Protein AF-A0A6A0IN60-F1 (afdb_monomer_lite)

Sequence (63 aa):
MGKGPTVADRVVALDLFSTLAISVVAAVAIAARNAVYLDVAIVLALLSFLGTVAFAGYLERSR

Structure (mmCIF, N/CA/C/O backbone):
data_AF-A0A6A0IN60-F1
#
_entry.id   AF-A0A6A0IN60-F1
#
loop_
_atom_site.group_PDB
_atom_site.id
_atom_site.type_symbol
_atom_site.label_atom_id
_atom_site.label_alt_id
_atom_site.label_comp_id
_atom_site.label_asym_id
_atom_site.label_entity_id
_atom_site.label_seq_id
_atom_site.pdbx_PDB_ins_code
_atom_site.Cartn_x
_atom_site.Cartn_y
_atom_site.Cartn_z
_atom_site.occupancy
_atom_site.B_iso_or_equiv
_atom_site.auth_seq_id
_atom_site.auth_comp_id
_atom_site.auth_asym_id
_atom_site.auth_atom_id
_atom_site.pdbx_PDB_model_num
ATOM 1 N N . MET A 1 1 ? -4.983 -11.789 -17.303 1.00 50.09 1 MET A N 1
ATOM 2 C CA . MET A 1 1 ? -4.087 -10.609 -17.302 1.00 50.09 1 MET A CA 1
ATOM 3 C C . MET A 1 1 ? -4.879 -9.417 -17.826 1.00 50.09 1 MET A C 1
ATOM 5 O O . MET A 1 1 ? -5.554 -9.575 -18.834 1.00 50.09 1 MET A O 1
ATOM 9 N N . GLY A 1 2 ? -4.915 -8.293 -17.100 1.00 62.19 2 GLY A N 1
ATOM 10 C CA . GLY A 1 2 ? -5.729 -7.120 -17.459 1.00 62.19 2 GLY A CA 1
ATOM 11 C C . GLY A 1 2 ? -5.388 -6.561 -18.845 1.00 62.19 2 GLY A C 1
ATOM 12 O O . GLY A 1 2 ? -4.265 -6.725 -19.313 1.00 62.19 2 GLY A O 1
ATOM 13 N N . LYS A 1 3 ? -6.355 -5.904 -19.495 1.00 76.38 3 LYS A N 1
ATOM 14 C CA . LYS A 1 3 ? -6.297 -5.393 -20.882 1.00 76.38 3 LYS A CA 1
ATOM 15 C C . LYS A 1 3 ? -5.274 -4.258 -21.127 1.00 76.38 3 LYS A C 1
ATOM 17 O O . LYS A 1 3 ? -5.396 -3.553 -22.118 1.00 76.38 3 LYS A O 1
ATOM 22 N N . GLY A 1 4 ? -4.295 -4.059 -20.243 1.00 77.19 4 GLY A N 1
ATOM 23 C CA . GLY A 1 4 ? -3.255 -3.036 -20.383 1.00 77.19 4 GLY A CA 1
ATOM 24 C C . GLY A 1 4 ? -2.267 -3.398 -21.502 1.00 77.19 4 GLY A C 1
ATOM 25 O O . GLY A 1 4 ? -1.578 -4.417 -21.352 1.00 77.19 4 GLY A O 1
ATOM 26 N N . PRO A 1 5 ? -2.186 -2.612 -22.596 1.00 85.81 5 PRO A N 1
ATOM 27 C CA . PRO A 1 5 ? -1.301 -2.890 -23.730 1.00 85.81 5 PRO A CA 1
ATOM 28 C C . PRO A 1 5 ? 0.180 -2.891 -23.342 1.00 85.81 5 PRO A C 1
ATOM 30 O O . PRO A 1 5 ? 0.940 -3.743 -23.805 1.00 85.81 5 PRO A O 1
ATOM 33 N N . THR A 1 6 ? 0.592 -1.977 -22.460 1.00 87.62 6 THR A N 1
ATOM 34 C CA . THR A 1 6 ? 1.993 -1.824 -22.054 1.00 87.62 6 THR A CA 1
ATOM 35 C C . THR A 1 6 ? 2.255 -2.354 -20.643 1.00 87.62 6 THR A C 1
ATOM 37 O O . THR A 1 6 ? 1.343 -2.577 -19.842 1.00 87.62 6 THR A O 1
ATOM 40 N N . VAL A 1 7 ? 3.533 -2.582 -20.318 1.00 84.06 7 VAL A N 1
ATOM 41 C CA . VAL A 1 7 ? 3.941 -2.916 -18.942 1.00 84.06 7 VAL A CA 1
ATOM 42 C C . VAL A 1 7 ? 3.641 -1.742 -18.000 1.00 84.06 7 VAL A C 1
ATOM 44 O O . VAL A 1 7 ? 3.180 -1.972 -16.887 1.00 84.06 7 VAL A O 1
ATOM 47 N N . ALA A 1 8 ? 3.819 -0.503 -18.470 1.00 84.75 8 ALA A N 1
ATOM 48 C CA . ALA A 1 8 ? 3.519 0.705 -17.706 1.00 84.75 8 ALA A CA 1
ATOM 49 C C . ALA A 1 8 ? 2.034 0.785 -17.310 1.00 84.75 8 ALA A C 1
ATOM 51 O O . ALA A 1 8 ? 1.739 1.014 -16.140 1.00 84.75 8 ALA A O 1
ATOM 52 N N . ASP A 1 9 ? 1.106 0.486 -18.228 1.00 87.38 9 ASP A N 1
ATOM 53 C CA . ASP A 1 9 ? -0.339 0.493 -17.933 1.00 87.38 9 ASP A CA 1
ATOM 54 C C . ASP A 1 9 ? -0.702 -0.469 -16.798 1.00 87.38 9 ASP A C 1
ATOM 56 O O . ASP A 1 9 ? -1.543 -0.176 -15.949 1.00 87.38 9 ASP A O 1
ATOM 60 N N . ARG A 1 10 ? -0.049 -1.637 -16.763 1.00 87.06 10 ARG A N 1
ATOM 61 C CA . ARG A 1 10 ? -0.276 -2.642 -15.717 1.00 87.06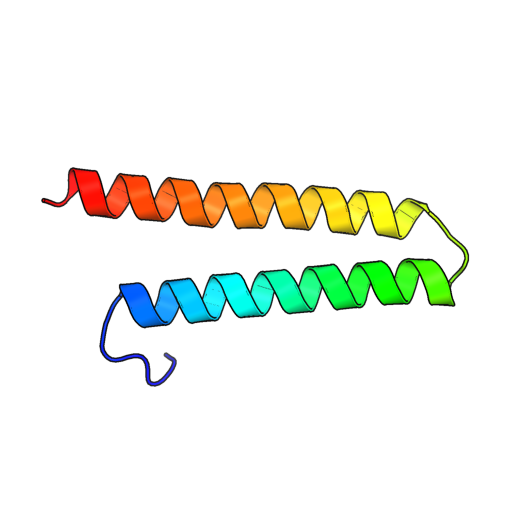 10 ARG A CA 1
ATOM 62 C C . ARG A 1 10 ? 0.233 -2.180 -14.358 1.00 87.06 10 ARG A C 1
ATOM 64 O O . ARG A 1 10 ? -0.387 -2.507 -13.351 1.00 87.06 10 ARG A O 1
ATOM 71 N N . VAL A 1 11 ? 1.324 -1.422 -14.329 1.00 87.44 11 VAL A N 1
ATOM 72 C CA . VAL A 1 11 ? 1.872 -0.881 -13.081 1.00 87.44 11 VAL A CA 1
ATOM 73 C C . VAL A 1 11 ? 1.043 0.276 -12.562 1.00 87.44 11 VAL A C 1
ATOM 75 O O . VAL A 1 11 ? 0.734 0.287 -11.378 1.00 87.44 11 VAL A O 1
ATOM 78 N N . VAL A 1 12 ? 0.587 1.176 -13.432 1.00 88.69 12 VAL A N 1
ATOM 79 C CA . VAL A 1 12 ? -0.350 2.237 -13.030 1.00 88.69 12 VAL A CA 1
ATOM 80 C C . VAL A 1 12 ? -1.649 1.633 -12.487 1.00 88.69 12 VAL A C 1
ATOM 82 O O . VAL A 1 12 ? -2.154 2.073 -11.458 1.00 88.69 12 VAL A O 1
ATOM 85 N N . ALA A 1 13 ? -2.173 0.579 -13.123 1.00 90.56 13 ALA A N 1
ATOM 86 C CA . ALA A 1 13 ? -3.348 -0.128 -12.617 1.00 90.56 13 ALA A CA 1
ATOM 87 C C . ALA A 1 13 ? -3.103 -0.789 -11.247 1.00 90.56 13 ALA A C 1
ATOM 89 O O . ALA A 1 13 ? -3.991 -0.773 -10.395 1.00 90.56 13 ALA A O 1
ATOM 90 N N . LEU A 1 14 ? -1.913 -1.361 -11.029 1.00 89.69 14 LEU A N 1
ATOM 91 C CA . LEU A 1 14 ? -1.532 -1.949 -9.744 1.00 89.69 14 LEU A CA 1
ATOM 92 C C . LEU A 1 14 ? -1.404 -0.881 -8.649 1.00 89.69 14 LEU A C 1
ATOM 94 O O . LEU A 1 14 ? -1.919 -1.079 -7.554 1.00 89.69 14 LEU A O 1
ATOM 98 N N . ASP A 1 15 ? -0.775 0.253 -8.952 1.00 91.56 15 ASP A N 1
ATOM 99 C CA . ASP A 1 15 ? -0.597 1.371 -8.020 1.00 91.56 15 ASP A CA 1
ATOM 100 C C . ASP A 1 15 ? -1.944 1.993 -7.608 1.00 91.56 15 ASP A C 1
ATOM 102 O O . ASP A 1 15 ? -2.215 2.206 -6.421 1.00 91.56 15 ASP A O 1
ATOM 106 N N . LEU A 1 16 ? -2.857 2.162 -8.572 1.00 92.81 16 LEU A N 1
ATOM 107 C CA . LEU A 1 16 ? -4.236 2.579 -8.304 1.00 92.81 16 LEU A CA 1
ATOM 108 C C . LEU A 1 16 ? -4.981 1.573 -7.421 1.00 92.81 16 LEU A C 1
ATOM 110 O O . LEU A 1 16 ? -5.671 1.971 -6.482 1.00 92.81 16 LEU A O 1
ATOM 114 N N . PHE A 1 17 ? -4.847 0.273 -7.695 1.00 94.94 17 PHE A N 1
ATOM 115 C CA . PHE A 1 17 ? -5.481 -0.764 -6.884 1.00 94.94 17 PHE A CA 1
ATOM 116 C C . PHE A 1 17 ? -4.968 -0.749 -5.440 1.00 94.94 17 PHE A C 1
ATOM 118 O O . PHE A 1 17 ? -5.770 -0.777 -4.503 1.00 94.94 17 PHE A O 1
ATOM 125 N N . SER A 1 18 ? -3.653 -0.642 -5.250 1.00 94.75 18 SER A N 1
ATOM 126 C CA . SER A 1 18 ? -3.051 -0.516 -3.923 1.00 94.75 18 SER A CA 1
ATOM 127 C C . SER A 1 18 ? -3.547 0.733 -3.195 1.00 94.75 18 SER A C 1
ATOM 129 O O . SER A 1 18 ? -3.940 0.647 -2.032 1.00 94.75 18 SER A O 1
ATOM 131 N N . THR A 1 19 ? -3.618 1.876 -3.882 1.00 95.94 19 THR A N 1
ATOM 132 C CA . THR A 1 19 ? -4.135 3.134 -3.317 1.00 95.94 19 THR A CA 1
ATOM 133 C C . THR A 1 19 ? -5.590 3.004 -2.860 1.00 95.94 19 THR A C 1
ATOM 135 O O . THR A 1 19 ? -5.951 3.472 -1.774 1.00 95.94 19 THR A O 1
ATOM 138 N N . LEU A 1 20 ? -6.433 2.321 -3.640 1.00 97.81 20 LEU A N 1
ATOM 139 C CA . LEU A 1 20 ? -7.810 2.020 -3.244 1.00 97.81 20 LEU A CA 1
ATOM 140 C C . LEU A 1 20 ? -7.859 1.096 -2.024 1.00 97.81 20 LEU A C 1
ATOM 142 O O . LEU A 1 20 ? -8.607 1.374 -1.089 1.00 97.81 20 LEU A O 1
ATOM 146 N N . ALA A 1 21 ? -7.044 0.039 -1.994 1.00 97.44 21 ALA A N 1
ATOM 147 C CA . ALA A 1 21 ? -6.967 -0.862 -0.846 1.00 97.44 21 ALA A CA 1
ATOM 148 C C . ALA A 1 21 ? -6.561 -0.118 0.439 1.00 97.44 21 ALA A C 1
ATOM 150 O O . ALA A 1 21 ? -7.223 -0.264 1.466 1.00 97.44 21 ALA A O 1
ATOM 151 N N . ILE A 1 22 ? -5.541 0.743 0.373 1.00 98.06 22 ILE A N 1
ATOM 152 C CA . ILE A 1 22 ? -5.101 1.585 1.498 1.00 98.06 22 ILE A CA 1
ATOM 153 C C . ILE A 1 22 ? -6.238 2.505 1.960 1.00 98.06 22 ILE A C 1
ATOM 155 O O . ILE A 1 22 ? -6.508 2.603 3.157 1.00 98.06 22 ILE A O 1
ATOM 159 N N . SER A 1 23 ? -6.944 3.136 1.018 1.00 97.75 23 SER A N 1
A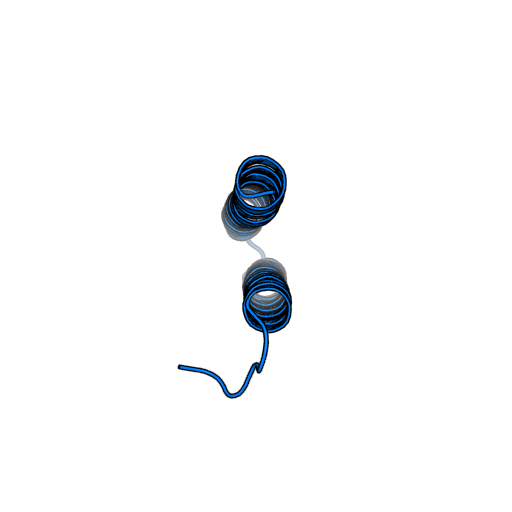TOM 160 C CA . SER A 1 23 ? -8.066 4.035 1.317 1.00 97.75 23 SER A CA 1
ATOM 161 C C . SER A 1 23 ? -9.225 3.306 2.001 1.00 97.75 23 SER A C 1
ATOM 163 O O . SER A 1 23 ? -9.819 3.834 2.940 1.00 97.75 23 SER A O 1
ATOM 165 N N . VAL A 1 24 ? -9.524 2.072 1.579 1.00 98.38 24 VAL A N 1
ATOM 166 C CA . VAL A 1 24 ? -10.532 1.221 2.227 1.00 98.38 24 VAL A CA 1
ATOM 167 C C . VAL A 1 24 ? -10.118 0.890 3.659 1.00 98.38 24 VAL A C 1
ATOM 169 O O . VAL A 1 24 ? -10.933 1.036 4.567 1.00 98.38 24 VAL A O 1
ATOM 172 N N . VAL A 1 25 ? -8.862 0.504 3.894 1.00 97.88 25 VAL A N 1
ATOM 173 C CA . VAL A 1 25 ? -8.371 0.208 5.252 1.00 97.88 25 VAL A CA 1
ATOM 174 C C . VAL A 1 25 ? -8.425 1.455 6.142 1.00 97.88 25 VAL A C 1
ATOM 176 O O . VAL A 1 25 ? -8.864 1.374 7.290 1.00 97.88 25 VAL A O 1
ATOM 179 N N . ALA A 1 26 ? -8.070 2.625 5.610 1.00 97.81 26 ALA A N 1
ATOM 180 C CA . ALA A 1 26 ? -8.198 3.890 6.329 1.00 97.81 26 ALA A CA 1
ATOM 181 C C . ALA A 1 26 ? -9.665 4.218 6.673 1.00 97.81 26 ALA A C 1
ATOM 183 O O . ALA A 1 26 ? -9.963 4.616 7.800 1.00 97.81 26 ALA A O 1
ATOM 184 N N . ALA A 1 27 ? -10.603 3.989 5.749 1.00 98.19 27 ALA A N 1
ATOM 185 C CA . ALA A 1 27 ? -12.032 4.154 6.014 1.00 98.19 27 ALA A CA 1
ATOM 186 C C . ALA A 1 27 ? -12.539 3.172 7.088 1.00 98.19 27 ALA A C 1
ATOM 188 O O . ALA A 1 27 ? -13.317 3.560 7.963 1.00 98.19 27 ALA A O 1
ATOM 189 N N . VAL A 1 28 ? -12.052 1.926 7.077 1.00 98.06 28 VAL A N 1
ATOM 190 C CA . VAL A 1 28 ? -12.336 0.932 8.125 1.00 98.06 28 VAL A CA 1
ATOM 191 C C . VAL A 1 28 ? -11.813 1.398 9.482 1.00 98.06 28 VAL A C 1
ATOM 193 O O . VAL A 1 28 ? -12.519 1.236 10.474 1.00 98.06 28 VAL A O 1
ATOM 196 N N . ALA A 1 29 ? -10.642 2.036 9.547 1.00 98.19 29 ALA A N 1
ATOM 197 C CA . ALA A 1 29 ? -10.114 2.592 10.795 1.00 98.19 29 ALA A CA 1
ATOM 198 C C . ALA A 1 29 ? -11.071 3.615 11.427 1.00 98.19 29 ALA A C 1
ATOM 200 O O . ALA A 1 29 ? -11.325 3.576 12.636 1.00 98.19 29 ALA A O 1
ATOM 201 N N . ILE A 1 30 ? -11.644 4.491 10.595 1.00 97.88 30 ILE A N 1
ATOM 202 C CA . ILE A 1 30 ? -12.635 5.488 11.016 1.00 97.88 30 ILE A CA 1
ATOM 203 C C . ILE A 1 30 ? -13.916 4.791 11.483 1.00 97.88 30 ILE A C 1
ATOM 205 O O . ILE A 1 30 ? -14.400 5.072 12.581 1.00 97.88 30 ILE A O 1
ATOM 209 N N . ALA A 1 31 ? -14.442 3.857 10.685 1.00 98.19 31 ALA A N 1
ATOM 210 C CA . ALA A 1 31 ? -15.678 3.138 10.995 1.00 98.19 31 ALA A CA 1
ATOM 211 C C . ALA A 1 31 ? -15.566 2.303 12.284 1.00 98.19 31 ALA A C 1
ATOM 213 O O . ALA A 1 31 ? -16.491 2.280 13.094 1.00 98.19 31 ALA A O 1
ATOM 214 N N . ALA A 1 32 ? -14.417 1.661 12.501 1.00 97.38 32 ALA A N 1
ATOM 215 C CA . ALA A 1 32 ? -14.134 0.845 13.677 1.00 97.38 32 ALA A CA 1
ATOM 216 C C . ALA A 1 32 ? -13.672 1.661 14.895 1.00 97.38 32 ALA A C 1
ATOM 218 O O . ALA A 1 32 ? -13.511 1.087 15.972 1.00 97.38 32 ALA A O 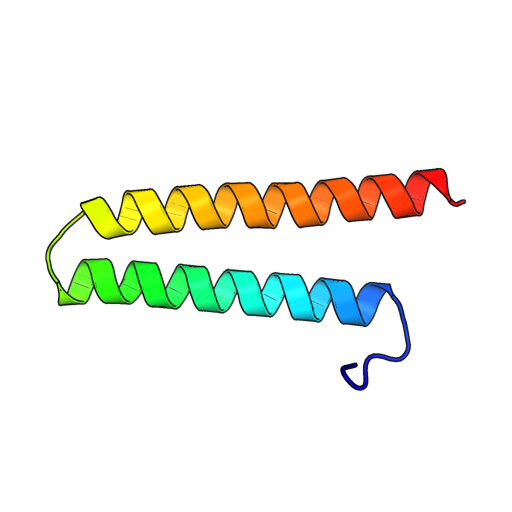1
ATOM 219 N N . ARG A 1 33 ? -13.433 2.975 14.740 1.00 96.56 33 ARG A N 1
ATOM 220 C CA . ARG A 1 33 ? -12.896 3.863 15.789 1.00 96.56 33 ARG A CA 1
ATOM 221 C C . ARG A 1 33 ? -11.611 3.318 16.427 1.00 96.56 33 ARG A C 1
ATOM 223 O O . ARG A 1 33 ? -11.376 3.504 17.619 1.00 96.56 33 ARG A O 1
ATOM 230 N N . ASN A 1 34 ? -10.787 2.635 15.635 1.00 97.12 34 ASN A N 1
ATOM 231 C CA . ASN A 1 34 ? -9.577 1.974 16.107 1.00 97.12 34 ASN A CA 1
ATOM 232 C C . ASN A 1 34 ? -8.391 2.341 15.209 1.00 97.12 34 ASN A C 1
ATOM 234 O O . ASN A 1 34 ? -8.354 1.993 14.030 1.00 97.12 34 ASN A O 1
ATOM 238 N N . ALA A 1 35 ? -7.412 3.032 15.793 1.00 95.06 35 ALA A N 1
ATOM 239 C CA . ALA A 1 35 ? -6.231 3.515 15.089 1.00 95.06 35 ALA A CA 1
ATOM 240 C C . ALA A 1 35 ? -5.277 2.395 14.639 1.00 95.06 35 ALA A C 1
ATOM 242 O O . ALA A 1 35 ? -4.499 2.627 13.723 1.00 95.06 35 ALA A O 1
ATOM 243 N N . VAL A 1 36 ? -5.377 1.175 15.181 1.00 97.31 36 VAL A N 1
ATOM 244 C CA . VAL A 1 36 ? -4.534 0.034 14.759 1.00 97.31 36 VAL A CA 1
ATOM 245 C C . VAL A 1 36 ? -4.680 -0.259 13.260 1.00 97.31 36 VAL A C 1
ATOM 247 O O . VAL A 1 36 ? -3.730 -0.668 12.597 1.00 97.31 36 VAL A O 1
ATOM 250 N N . TYR A 1 37 ? -5.854 -0.002 12.678 1.00 96.69 37 TYR A N 1
ATOM 251 C CA . TYR A 1 37 ? -6.053 -0.151 11.235 1.00 96.69 37 TYR A CA 1
ATOM 252 C C . TYR A 1 37 ? -5.282 0.897 10.412 1.00 96.69 37 TYR A C 1
ATOM 254 O O . TYR A 1 37 ? -4.931 0.622 9.266 1.00 96.69 37 TYR A O 1
ATOM 262 N N . LEU A 1 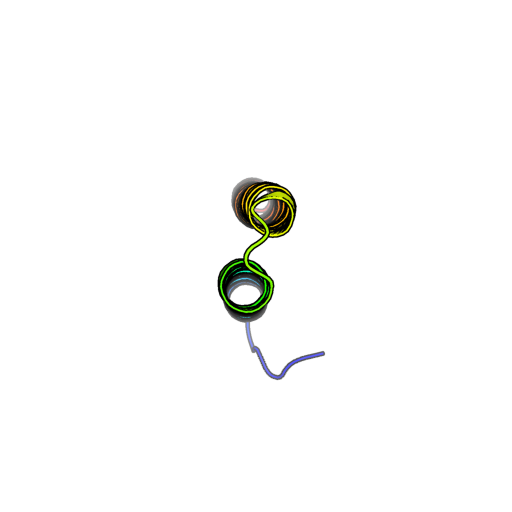38 ? -4.969 2.072 10.975 1.00 97.19 38 LEU A N 1
ATOM 263 C CA . LEU A 1 38 ? -4.108 3.055 10.309 1.00 97.19 38 LEU A CA 1
ATOM 264 C C . LEU A 1 38 ? -2.661 2.571 10.231 1.00 97.19 38 LEU A C 1
ATOM 266 O O . LEU A 1 38 ? -2.028 2.795 9.204 1.00 97.19 38 LEU A O 1
ATOM 270 N N . ASP A 1 39 ? -2.162 1.850 11.237 1.00 97.62 39 ASP A N 1
ATOM 271 C CA . ASP A 1 39 ? -0.822 1.252 11.171 1.00 97.62 39 ASP A CA 1
ATOM 272 C C . ASP A 1 39 ? -0.730 0.265 9.998 1.00 97.62 39 ASP A C 1
ATOM 274 O O . ASP A 1 39 ? 0.222 0.295 9.216 1.00 97.62 39 ASP A O 1
ATOM 278 N N . VAL A 1 40 ? -1.776 -0.548 9.802 1.00 97.12 40 VAL A N 1
ATOM 279 C CA . VAL A 1 40 ? -1.891 -1.450 8.645 1.00 97.12 40 VAL A CA 1
ATOM 280 C C . VAL A 1 40 ? -1.925 -0.661 7.332 1.00 97.12 40 VAL A C 1
ATOM 282 O O . VAL A 1 40 ? -1.209 -1.011 6.394 1.00 97.12 40 VAL A O 1
ATOM 285 N N . ALA A 1 41 ? -2.713 0.417 7.256 1.00 97.38 41 ALA A N 1
ATOM 286 C CA . ALA A 1 41 ? -2.785 1.265 6.064 1.00 97.38 41 ALA A CA 1
ATOM 287 C C . ALA A 1 41 ? -1.425 1.898 5.720 1.00 97.38 41 ALA A C 1
ATOM 289 O O . ALA A 1 41 ? -1.040 1.920 4.551 1.00 97.38 41 ALA A O 1
ATOM 290 N N . ILE A 1 42 ? -0.676 2.359 6.726 1.00 97.44 42 ILE A N 1
ATOM 291 C CA . ILE A 1 42 ? 0.658 2.947 6.556 1.00 97.44 42 ILE A CA 1
ATOM 292 C C . ILE A 1 42 ? 1.644 1.897 6.041 1.00 97.44 42 ILE A C 1
ATOM 294 O O . ILE A 1 42 ? 2.364 2.160 5.078 1.00 97.44 42 ILE A O 1
ATOM 298 N N . VAL A 1 43 ? 1.656 0.692 6.619 1.00 97.62 43 VAL A N 1
ATOM 299 C CA . VAL A 1 43 ? 2.525 -0.398 6.143 1.00 97.62 43 VAL A CA 1
ATOM 300 C C . VAL A 1 43 ? 2.201 -0.755 4.691 1.00 97.62 43 VAL A C 1
ATOM 302 O O . VAL A 1 43 ? 3.112 -0.865 3.870 1.00 97.62 43 VAL A O 1
ATOM 305 N N . LEU A 1 44 ? 0.917 -0.870 4.340 1.00 96.62 44 LEU A N 1
ATOM 306 C CA . LEU A 1 44 ? 0.494 -1.128 2.960 1.00 96.62 44 LEU A CA 1
ATOM 307 C C . LEU A 1 44 ? 0.917 -0.004 2.003 1.00 96.62 44 LEU A C 1
ATOM 309 O O . LEU A 1 44 ? 1.377 -0.294 0.899 1.00 96.62 44 LEU A O 1
ATOM 313 N N . ALA A 1 45 ? 0.820 1.260 2.425 1.00 96.50 45 ALA A N 1
ATOM 314 C CA . ALA A 1 45 ? 1.266 2.406 1.635 1.00 96.50 45 ALA A CA 1
ATOM 315 C C . ALA A 1 45 ? 2.771 2.374 1.359 1.00 96.50 45 ALA A C 1
ATOM 317 O O . ALA A 1 45 ? 3.191 2.547 0.213 1.00 96.50 45 ALA A O 1
ATOM 318 N N . LEU A 1 46 ? 3.578 2.083 2.379 1.00 97.12 46 LEU A N 1
ATOM 319 C CA . LEU A 1 46 ? 5.028 1.968 2.234 1.00 97.12 46 LEU A CA 1
ATOM 320 C C . LEU A 1 46 ? 5.418 0.805 1.313 1.00 97.12 46 LEU A C 1
ATOM 322 O O . LEU A 1 46 ? 6.278 0.972 0.447 1.00 97.12 46 LEU A O 1
ATOM 326 N N . LEU A 1 47 ? 4.765 -0.353 1.455 1.00 95.44 47 LEU A N 1
ATOM 327 C CA . LEU A 1 47 ? 5.006 -1.513 0.592 1.00 95.44 47 LEU A CA 1
ATOM 328 C C . LEU A 1 47 ? 4.599 -1.245 -0.861 1.00 95.44 47 LEU A C 1
ATOM 330 O O . LEU A 1 47 ? 5.344 -1.603 -1.775 1.00 95.44 47 LEU A O 1
ATOM 334 N N . SER A 1 48 ? 3.454 -0.593 -1.082 1.00 93.38 48 SER A N 1
ATOM 335 C CA . SER A 1 48 ? 3.007 -0.212 -2.425 1.00 93.38 48 SER A CA 1
ATOM 336 C C . SER A 1 48 ? 4.003 0.732 -3.088 1.00 93.38 48 SER A C 1
ATOM 338 O O . SER A 1 48 ? 4.436 0.484 -4.211 1.00 93.38 48 SER A O 1
ATOM 340 N N . PHE A 1 49 ? 4.421 1.777 -2.371 1.00 92.94 49 PHE A N 1
ATOM 341 C CA . PHE A 1 49 ? 5.395 2.738 -2.876 1.00 92.94 49 PHE A CA 1
ATOM 342 C C . PHE A 1 49 ? 6.735 2.072 -3.210 1.00 92.94 49 PHE A C 1
ATOM 344 O O . PHE A 1 49 ? 7.294 2.309 -4.282 1.00 92.94 49 PHE A O 1
ATOM 351 N N . LEU A 1 50 ? 7.225 1.187 -2.335 1.00 94.81 50 LEU A N 1
ATOM 352 C CA . LEU A 1 50 ? 8.444 0.422 -2.587 1.00 94.81 50 LEU A CA 1
ATOM 353 C C . LEU A 1 50 ? 8.321 -0.443 -3.848 1.00 94.81 50 LEU A C 1
ATOM 355 O O . LEU A 1 50 ? 9.262 -0.499 -4.637 1.00 94.81 50 LEU A O 1
ATOM 359 N N . GLY A 1 51 ? 7.165 -1.076 -4.066 1.00 90.56 51 GLY A N 1
ATOM 360 C CA . GLY A 1 51 ? 6.879 -1.831 -5.286 1.00 90.56 51 GLY A CA 1
ATOM 361 C C . GLY A 1 51 ? 6.962 -0.966 -6.547 1.00 90.56 51 GLY A C 1
ATOM 362 O O . GLY A 1 51 ? 7.613 -1.357 -7.519 1.00 90.56 51 GLY A O 1
ATOM 363 N N . THR A 1 52 ? 6.374 0.231 -6.513 1.00 90.00 52 THR A N 1
ATOM 364 C CA . THR A 1 52 ? 6.409 1.190 -7.628 1.00 90.00 52 THR A CA 1
ATOM 365 C C . THR A 1 52 ? 7.836 1.671 -7.920 1.00 90.00 52 THR A C 1
ATOM 367 O O . THR A 1 52 ? 8.257 1.678 -9.080 1.00 90.00 52 THR A O 1
ATOM 370 N N . VAL A 1 53 ? 8.626 1.991 -6.887 1.00 91.50 53 VAL A N 1
ATOM 371 C CA . VAL A 1 53 ? 10.041 2.387 -7.033 1.00 91.50 53 VAL A CA 1
ATOM 372 C C . VAL A 1 53 ? 10.899 1.237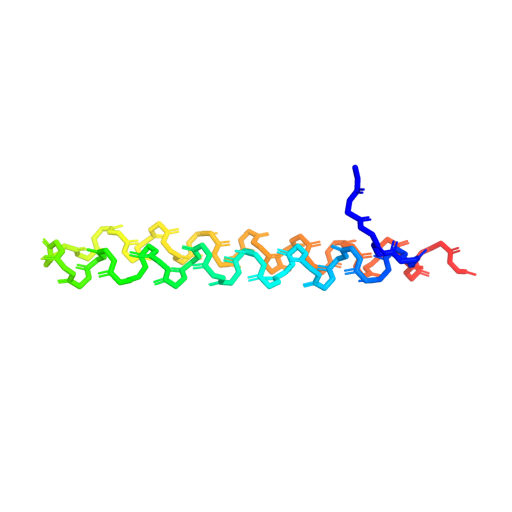 -7.566 1.00 91.50 53 VAL A C 1
ATOM 374 O O . VAL A 1 53 ? 11.687 1.437 -8.490 1.00 91.50 53 VAL A O 1
ATOM 377 N N . ALA A 1 54 ? 10.738 0.026 -7.028 1.00 91.12 54 ALA A N 1
ATOM 378 C CA . ALA A 1 54 ? 11.476 -1.151 -7.485 1.00 91.12 54 ALA A CA 1
ATOM 379 C C . ALA A 1 54 ? 11.201 -1.444 -8.967 1.00 91.12 54 ALA A C 1
ATOM 381 O O . ALA A 1 54 ? 12.119 -1.756 -9.729 1.00 91.12 54 ALA A O 1
ATOM 382 N N . PHE A 1 55 ? 9.947 -1.290 -9.392 1.00 87.50 55 PHE A N 1
ATOM 383 C CA . PHE A 1 55 ? 9.573 -1.447 -10.788 1.00 87.50 55 PHE A CA 1
ATOM 384 C C . PHE A 1 55 ? 10.162 -0.350 -11.688 1.00 87.50 55 PHE A C 1
ATOM 386 O O . PHE A 1 55 ? 10.680 -0.659 -12.763 1.00 87.50 55 PHE A O 1
ATOM 393 N N . ALA A 1 56 ? 10.132 0.912 -11.250 1.00 88.38 56 ALA A N 1
ATOM 394 C CA . ALA A 1 56 ? 10.765 2.011 -11.978 1.00 88.38 56 ALA A CA 1
ATOM 395 C C . ALA A 1 56 ? 12.271 1.757 -12.173 1.00 88.38 56 ALA A C 1
ATOM 397 O O . ALA A 1 56 ? 12.773 1.864 -13.293 1.00 88.38 56 ALA A O 1
ATOM 398 N N . GLY A 1 57 ? 12.966 1.314 -11.119 1.00 89.81 57 GLY A N 1
ATOM 399 C CA . GLY A 1 57 ? 14.381 0.945 -11.194 1.00 89.81 57 GLY A CA 1
ATOM 400 C C . GLY A 1 57 ? 14.650 -0.248 -12.119 1.00 89.81 57 GLY A C 1
ATOM 401 O O . GLY A 1 57 ? 15.640 -0.258 -12.849 1.00 89.81 57 GLY A O 1
ATOM 402 N N . TYR A 1 58 ? 13.758 -1.243 -12.151 1.00 88.00 58 TYR A N 1
ATOM 403 C CA . TYR A 1 58 ? 13.868 -2.372 -13.081 1.00 88.00 58 TYR A CA 1
ATOM 404 C C . TYR A 1 58 ? 13.742 -1.942 -14.553 1.00 88.00 58 TYR A C 1
ATOM 406 O O . TYR A 1 58 ? 14.500 -2.416 -15.405 1.00 88.00 58 TYR A O 1
ATOM 414 N N . LEU A 1 59 ? 12.811 -1.031 -14.855 1.00 86.50 59 LEU A N 1
ATOM 415 C CA . LEU A 1 59 ? 12.647 -0.459 -16.195 1.00 86.50 59 LEU A CA 1
ATOM 416 C C . LEU A 1 59 ? 13.872 0.347 -16.629 1.00 86.50 59 LEU A C 1
ATOM 418 O O . LEU A 1 59 ? 14.318 0.198 -17.764 1.00 86.50 59 LEU A O 1
ATOM 422 N N . GLU A 1 60 ? 14.419 1.173 -15.737 1.00 87.88 60 GLU A N 1
ATOM 423 C CA . GLU A 1 60 ? 15.612 1.977 -16.016 1.00 87.88 60 GLU A CA 1
ATOM 424 C C . GLU A 1 60 ? 16.841 1.099 -16.289 1.00 87.88 60 GLU A C 1
ATOM 426 O O . GLU A 1 60 ? 17.602 1.371 -17.212 1.00 87.88 60 GLU A O 1
ATOM 431 N N . ARG A 1 61 ? 16.995 -0.007 -15.550 1.00 84.94 61 ARG A N 1
ATOM 432 C CA . ARG A 1 61 ? 18.070 -0.995 -15.750 1.00 84.94 61 ARG A CA 1
ATOM 433 C C . ARG A 1 61 ? 17.944 -1.782 -17.060 1.00 84.94 61 ARG A C 1
ATOM 435 O O . ARG A 1 61 ? 18.951 -2.281 -17.552 1.00 84.94 61 ARG A O 1
ATOM 442 N N . SER A 1 62 ? 16.722 -1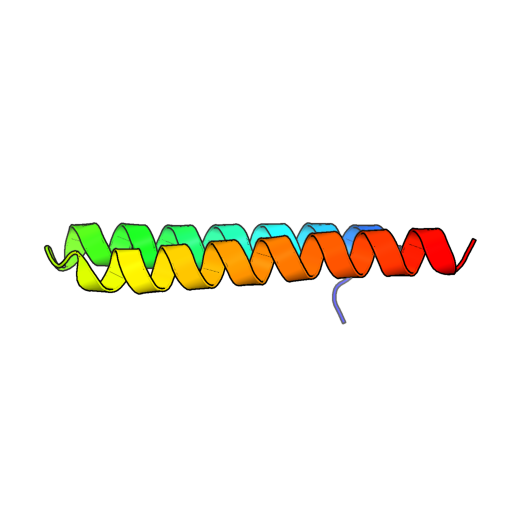.955 -17.566 1.00 73.62 62 SER A N 1
ATOM 443 C CA . SER A 1 62 ? 16.424 -2.732 -18.780 1.00 73.62 62 SER A CA 1
ATOM 444 C C . SER A 1 62 ? 16.551 -1.912 -20.072 1.00 73.62 62 SER A C 1
ATOM 446 O O . SER A 1 62 ? 16.255 -2.431 -21.151 1.00 73.62 62 SER A O 1
ATOM 448 N N . ARG A 1 63 ? 16.952 -0.642 -19.961 1.00 55.97 63 ARG A N 1
ATOM 449 C CA . ARG A 1 63 ? 17.238 0.271 -21.067 1.00 55.97 63 ARG A CA 1
ATOM 450 C C . ARG A 1 63 ? 18.744 0.378 -21.295 1.00 55.97 63 ARG A C 1
ATOM 452 O O . ARG A 1 63 ? 19.117 0.552 -22.474 1.00 55.97 63 ARG A O 1
#

Secondary structure (DSSP, 8-state):
--S-SSHHHHHHHHHHHHHHHHHHHHHHHHHHT-THHHHHHHHHHHHHHHHHHHHHHHHHHT-

Radius of gyration: 14.45 Å; chains: 1; bounding box: 34×16×40 Å

pLDDT: mean 90.82, std 9.71, range [50.09, 98.38]

Foldseek 3Di:
DDPQPDPVSVLVVLLVVLVVVLVVLVVVCVVVVHCVSVVVSVVSVVVSVVVSVVVVVVVVVVD